Protein AF-A0A0F2NSS7-F1 (afdb_monomer_lite)

Structure (mmCIF, N/CA/C/O backbone):
data_AF-A0A0F2NSS7-F1
#
_entry.id   AF-A0A0F2NSS7-F1
#
loop_
_atom_site.group_PDB
_atom_site.id
_atom_site.type_symbol
_atom_site.label_atom_id
_atom_site.label_alt_id
_atom_site.label_comp_id
_atom_site.label_asym_id
_atom_site.label_entity_id
_atom_site.label_seq_id
_atom_site.pdbx_PDB_ins_code
_atom_site.Cartn_x
_atom_site.Cartn_y
_atom_site.Cartn_z
_atom_site.occupancy
_atom_site.B_iso_or_equiv
_atom_site.auth_seq_id
_atom_site.auth_comp_id
_atom_site.auth_asym_id
_atom_site.auth_atom_id
_atom_site.pdbx_PDB_model_num
ATOM 1 N N . MET A 1 1 ? 23.034 -16.574 21.325 1.00 40.66 1 MET A N 1
ATOM 2 C CA . MET A 1 1 ? 22.296 -17.299 20.266 1.00 40.66 1 MET A CA 1
ATOM 3 C C . MET A 1 1 ? 20.814 -17.029 20.493 1.00 40.66 1 MET A C 1
ATOM 5 O O . MET A 1 1 ? 20.321 -17.347 21.567 1.00 40.66 1 MET A O 1
ATOM 9 N N . LYS A 1 2 ? 20.173 -16.251 19.610 1.00 37.66 2 LYS A N 1
ATOM 10 C CA . LYS A 1 2 ? 18.874 -15.604 19.878 1.00 37.66 2 LYS A CA 1
ATOM 11 C C . LYS A 1 2 ? 17.708 -16.502 19.448 1.00 37.66 2 LYS A C 1
ATOM 13 O O . LYS A 1 2 ? 17.836 -17.303 18.533 1.00 37.66 2 LYS A O 1
ATOM 18 N N . ALA A 1 3 ? 16.635 -16.386 20.216 1.00 41.34 3 ALA A N 1
ATOM 19 C CA . ALA A 1 3 ? 15.542 -17.322 20.401 1.00 41.34 3 ALA A CA 1
ATOM 20 C C . ALA A 1 3 ? 14.640 -17.567 19.176 1.00 41.34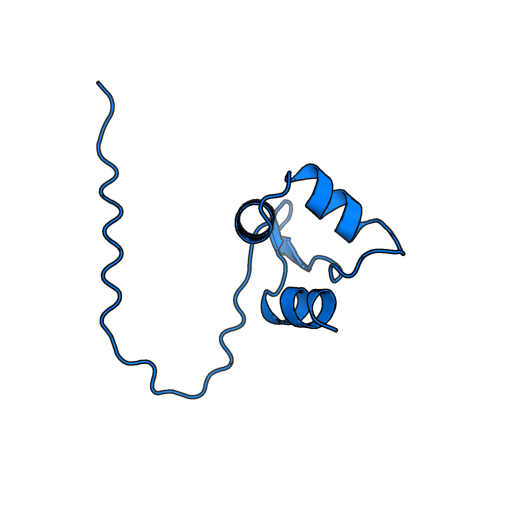 3 ALA A C 1
ATOM 22 O O . ALA A 1 3 ? 14.322 -16.644 18.437 1.00 41.34 3 ALA A O 1
ATOM 23 N N . LYS A 1 4 ? 14.192 -18.826 19.074 1.00 47.72 4 LYS A N 1
ATOM 24 C CA . LYS A 1 4 ? 12.802 -19.289 18.901 1.00 47.72 4 LYS A CA 1
ATOM 25 C C . LYS A 1 4 ? 11.915 -18.435 17.987 1.00 47.72 4 LYS A C 1
ATOM 27 O O . LYS A 1 4 ? 11.377 -17.424 18.425 1.00 47.72 4 LYS A O 1
ATOM 32 N N . ASN A 1 5 ? 11.640 -18.936 16.787 1.00 38.38 5 ASN A N 1
ATOM 33 C CA . ASN A 1 5 ? 10.375 -18.643 16.122 1.00 38.38 5 ASN A CA 1
ATOM 34 C C . ASN A 1 5 ? 9.931 -19.862 15.306 1.00 38.38 5 ASN A C 1
ATOM 36 O O . ASN A 1 5 ? 10.080 -19.913 14.088 1.00 38.38 5 ASN A O 1
ATOM 40 N N . ASP A 1 6 ? 9.435 -20.862 16.033 1.00 41.75 6 ASP A N 1
ATOM 41 C CA . ASP A 1 6 ? 8.639 -21.961 15.495 1.00 41.75 6 ASP A CA 1
ATOM 42 C C . ASP A 1 6 ? 7.335 -21.358 14.953 1.00 41.75 6 ASP A C 1
ATOM 44 O O . ASP A 1 6 ? 6.458 -20.962 15.717 1.00 41.75 6 ASP A O 1
ATOM 48 N N . PHE A 1 7 ? 7.259 -21.155 13.636 1.00 42.19 7 PHE A N 1
ATOM 49 C CA . PHE A 1 7 ? 6.051 -20.672 12.966 1.00 42.19 7 PHE A CA 1
ATOM 50 C C . PHE A 1 7 ? 5.355 -21.853 12.291 1.00 42.19 7 PHE A C 1
ATOM 52 O O . PHE A 1 7 ? 5.160 -21.890 11.077 1.00 42.19 7 PHE A O 1
ATOM 59 N N . SER A 1 8 ? 5.017 -22.851 13.103 1.00 38.12 8 SER A N 1
ATOM 60 C CA . SER A 1 8 ? 4.133 -23.940 12.708 1.00 38.12 8 SER A CA 1
ATOM 61 C C . SER A 1 8 ? 2.706 -23.393 12.613 1.00 38.12 8 SER A C 1
ATOM 63 O O . SER A 1 8 ? 1.960 -23.387 13.588 1.00 38.12 8 SER A O 1
ATOM 65 N N . GLN A 1 9 ? 2.319 -22.880 11.442 1.00 48.59 9 GLN A N 1
ATOM 66 C CA . GLN A 1 9 ? 0.908 -22.628 11.142 1.00 48.59 9 GLN A CA 1
ATOM 67 C C . GLN A 1 9 ? 0.240 -23.936 10.712 1.00 48.59 9 GLN A C 1
ATOM 69 O O . GLN A 1 9 ? 0.249 -24.316 9.540 1.00 48.59 9 GLN A O 1
ATOM 74 N N . THR A 1 10 ? -0.348 -24.618 11.690 1.00 40.94 10 THR A N 1
ATOM 75 C CA . THR A 1 10 ? -1.282 -25.732 11.519 1.00 40.94 10 THR A CA 1
ATOM 76 C C . THR A 1 10 ? -2.544 -25.222 10.810 1.00 40.94 10 THR A C 1
ATOM 78 O O . THR A 1 10 ? -3.403 -24.605 11.434 1.00 40.94 10 THR A O 1
ATOM 81 N N .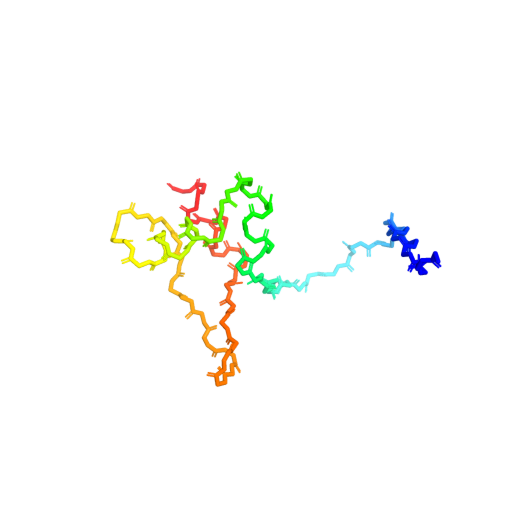 HIS A 1 11 ? -2.679 -25.453 9.501 1.00 42.09 11 HIS A N 1
ATOM 82 C CA . HIS A 1 11 ? -3.936 -25.203 8.786 1.00 42.09 11 HIS A CA 1
ATOM 83 C C . HIS A 1 11 ? -4.857 -26.411 8.961 1.00 42.09 11 HIS A C 1
ATOM 85 O O . HIS A 1 11 ? -4.882 -27.325 8.142 1.00 42.09 11 HIS A O 1
ATOM 91 N N . GLY A 1 12 ? -5.590 -26.423 10.069 1.00 51.72 12 GLY A N 1
ATOM 92 C CA . GLY A 1 12 ? -6.621 -27.412 10.342 1.00 51.72 12 GLY A CA 1
ATOM 93 C C . GLY A 1 12 ? -7.756 -26.793 11.139 1.00 51.72 12 GLY A C 1
ATOM 94 O O . GLY A 1 12 ? -7.752 -26.887 12.358 1.00 51.72 12 GLY A O 1
ATOM 95 N N . ALA A 1 13 ? -8.710 -26.162 10.455 1.00 44.66 13 ALA A N 1
ATOM 96 C CA . ALA A 1 13 ? -10.085 -26.003 10.927 1.00 44.66 13 ALA A CA 1
ATOM 97 C C . ALA A 1 13 ? -10.974 -25.482 9.788 1.00 44.66 13 ALA A C 1
ATOM 99 O O . ALA A 1 13 ? -10.611 -24.552 9.074 1.00 44.66 13 ALA A O 1
ATOM 100 N N . ALA A 1 14 ? -12.125 -26.129 9.637 1.00 47.72 14 ALA A N 1
ATOM 101 C CA . ALA A 1 14 ? -13.189 -25.877 8.677 1.00 47.72 14 ALA A CA 1
ATOM 102 C C . ALA A 1 14 ? -13.514 -24.387 8.452 1.00 47.72 14 ALA A C 1
ATOM 104 O O . ALA A 1 14 ? -13.801 -23.661 9.400 1.00 47.72 14 ALA A O 1
ATOM 105 N N . ILE A 1 15 ? -13.556 -23.963 7.185 1.00 58.19 15 ILE A N 1
ATOM 106 C CA . ILE A 1 15 ? -14.154 -22.686 6.777 1.00 58.19 15 ILE A CA 1
ATOM 107 C C . ILE A 1 15 ? -15.554 -22.927 6.206 1.00 58.19 15 ILE A C 1
ATOM 109 O O . ILE A 1 15 ? -15.794 -22.789 5.013 1.00 58.19 15 ILE A O 1
ATOM 113 N N . ASP A 1 16 ? -16.490 -23.299 7.075 1.00 59.19 16 ASP A N 1
ATOM 114 C CA . ASP A 1 16 ? -17.900 -23.004 6.832 1.00 59.19 16 ASP A CA 1
ATOM 115 C C . ASP A 1 16 ? -18.241 -21.758 7.647 1.00 59.19 16 ASP A C 1
ATOM 117 O O . ASP A 1 16 ? -18.163 -21.785 8.873 1.00 59.19 16 ASP A O 1
ATOM 121 N N . THR A 1 17 ? -18.507 -20.642 6.966 1.00 52.72 17 THR A N 1
ATOM 122 C CA . THR A 1 17 ? -19.476 -19.602 7.355 1.00 52.72 17 THR A CA 1
ATOM 123 C C . THR A 1 17 ? -19.229 -18.354 6.514 1.00 52.72 17 THR A C 1
ATOM 125 O O . THR A 1 17 ? -18.214 -17.666 6.627 1.00 52.72 17 THR A O 1
ATOM 128 N N . THR A 1 18 ? -20.228 -18.040 5.697 1.00 58.56 18 THR A N 1
ATOM 129 C CA . THR A 1 18 ? -20.471 -16.785 4.989 1.00 58.56 18 THR A CA 1
ATOM 130 C C . THR A 1 18 ? -20.199 -15.550 5.856 1.00 58.56 18 THR A C 1
ATOM 132 O O . THR A 1 18 ? -21.078 -15.017 6.529 1.00 58.56 18 THR A O 1
ATOM 135 N N . ARG A 1 19 ? -18.974 -15.035 5.807 1.00 49.66 19 ARG A N 1
ATOM 136 C CA . ARG A 1 19 ? -18.659 -13.649 6.15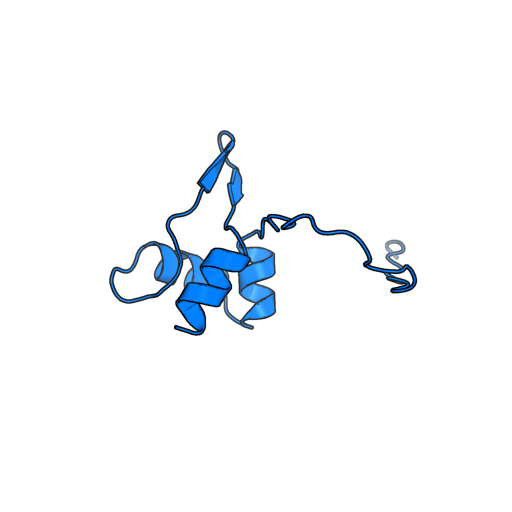0 1.00 49.66 19 ARG A CA 1
ATOM 137 C C . ARG A 1 19 ? -17.531 -13.237 5.231 1.00 49.66 19 ARG A C 1
ATOM 139 O O . ARG A 1 19 ? -16.466 -13.838 5.273 1.00 49.66 19 ARG A O 1
ATOM 146 N N . ALA A 1 20 ? -17.769 -12.241 4.384 1.00 59.34 20 ALA A N 1
ATOM 147 C CA . ALA A 1 20 ? -16.710 -11.635 3.592 1.00 59.34 20 ALA A CA 1
ATOM 148 C C . ALA A 1 20 ? -15.667 -11.067 4.567 1.00 59.34 20 ALA A C 1
ATOM 150 O O . ALA A 1 20 ? -15.848 -9.987 5.135 1.00 59.34 20 ALA A O 1
ATOM 151 N N . VAL A 1 21 ? -14.627 -11.852 4.854 1.00 63.03 21 VAL A N 1
ATOM 152 C CA . VAL A 1 21 ? -13.529 -11.444 5.720 1.00 63.03 21 VAL A CA 1
ATOM 153 C C . VAL A 1 21 ? -12.794 -10.363 4.949 1.00 63.03 21 VAL A C 1
ATOM 155 O O . VAL A 1 21 ? -12.126 -10.632 3.954 1.00 63.03 21 VAL A O 1
ATOM 158 N N . VAL A 1 22 ? -12.978 -9.111 5.362 1.00 69.38 22 VAL A N 1
ATOM 159 C CA . VAL A 1 22 ? -12.224 -7.995 4.796 1.00 69.38 22 VAL A CA 1
ATOM 160 C C . VAL A 1 22 ? -10.801 -8.120 5.324 1.00 69.38 22 VAL A C 1
ATOM 162 O O . VAL A 1 22 ? -10.475 -7.630 6.405 1.00 69.38 22 VAL A O 1
ATOM 165 N N . GLU A 1 23 ? -9.972 -8.848 4.582 1.00 81.75 23 GLU A N 1
ATOM 166 C CA . GLU A 1 23 ? -8.562 -9.009 4.898 1.00 81.75 23 GLU A CA 1
ATOM 167 C C . GLU A 1 23 ? -7.818 -7.706 4.613 1.00 81.75 23 GLU A C 1
ATOM 169 O O . GLU A 1 23 ? -7.775 -7.204 3.485 1.00 81.75 23 GLU A O 1
ATOM 174 N N . TRP A 1 24 ? -7.227 -7.149 5.667 1.00 83.06 24 TRP A N 1
ATOM 175 C CA . TRP A 1 24 ? -6.394 -5.960 5.584 1.00 83.06 24 TRP A CA 1
ATOM 176 C C . TRP A 1 24 ? -4.939 -6.369 5.497 1.00 83.06 24 TRP A C 1
ATOM 178 O O . TRP A 1 24 ? -4.404 -6.995 6.411 1.00 83.06 24 TRP A O 1
ATOM 188 N N . VAL A 1 25 ? -4.284 -5.949 4.423 1.00 84.31 25 VAL A N 1
ATOM 189 C CA . VAL A 1 25 ? -2.869 -6.214 4.196 1.00 84.31 25 VAL A CA 1
ATOM 190 C C . VAL A 1 25 ? -2.044 -4.942 4.344 1.00 84.31 25 VAL A C 1
ATOM 192 O O . VAL A 1 25 ? -2.480 -3.823 4.051 1.00 84.31 25 VAL A O 1
ATOM 195 N N . SER A 1 26 ? -0.841 -5.128 4.873 1.00 85.31 26 SER A N 1
ATOM 196 C CA . SER A 1 26 ? 0.209 -4.112 4.942 1.00 85.31 26 SER A CA 1
ATOM 197 C C . SER A 1 26 ? 1.043 -4.094 3.659 1.00 85.31 26 SER A C 1
ATOM 199 O O . SER A 1 26 ? 1.041 -5.058 2.892 1.00 85.31 26 SER A O 1
ATOM 201 N N . ASP A 1 27 ? 1.804 -3.018 3.450 1.00 84.94 27 ASP A N 1
ATOM 202 C CA . ASP A 1 27 ? 2.746 -2.888 2.331 1.00 84.94 27 ASP A CA 1
ATOM 203 C C . ASP A 1 27 ? 3.782 -4.023 2.308 1.00 84.94 27 ASP A C 1
ATOM 205 O O . ASP A 1 27 ? 4.194 -4.460 1.238 1.00 84.94 27 ASP A O 1
ATOM 209 N N . ILE A 1 28 ? 4.157 -4.544 3.482 1.00 85.44 28 ILE A N 1
ATOM 210 C CA .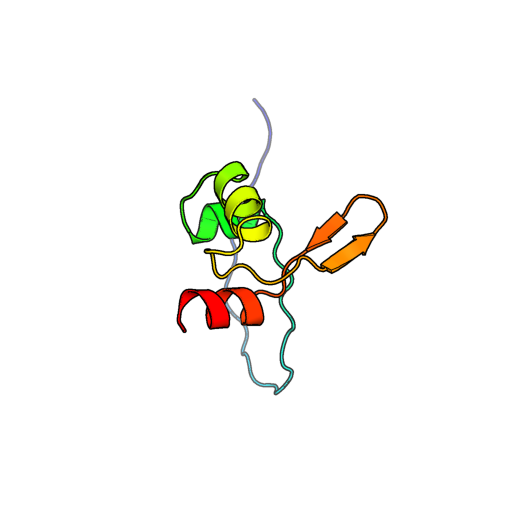 ILE A 1 28 ? 5.097 -5.661 3.630 1.00 85.44 28 ILE A CA 1
ATOM 211 C C . ILE A 1 28 ? 4.487 -6.962 3.096 1.00 85.44 28 ILE A C 1
ATOM 213 O O . ILE A 1 28 ? 5.139 -7.685 2.349 1.00 85.44 28 ILE A O 1
ATOM 217 N N . GLN A 1 29 ? 3.232 -7.251 3.448 1.00 86.69 29 GLN A N 1
ATOM 218 C CA . GLN A 1 29 ? 2.534 -8.451 2.972 1.00 86.69 29 GLN A CA 1
ATOM 219 C C . GLN A 1 29 ? 2.273 -8.386 1.465 1.00 86.69 29 GLN A C 1
ATOM 221 O O . GLN A 1 29 ? 2.434 -9.380 0.766 1.00 86.69 29 GLN A O 1
ATOM 226 N N . LEU A 1 30 ? 1.922 -7.202 0.960 1.00 85.94 30 LEU A N 1
ATOM 227 C CA . LEU A 1 30 ? 1.813 -6.914 -0.470 1.00 85.94 30 LEU A CA 1
ATOM 228 C C . LEU A 1 30 ? 3.139 -7.163 -1.198 1.00 85.94 30 LEU A C 1
ATOM 230 O O . LEU A 1 30 ? 3.183 -7.913 -2.168 1.00 85.94 30 LEU A O 1
ATOM 234 N N . ALA A 1 31 ? 4.228 -6.586 -0.691 1.00 87.44 31 ALA A N 1
ATOM 235 C CA . ALA A 1 31 ? 5.567 -6.753 -1.241 1.00 87.44 31 ALA A CA 1
ATOM 236 C C . ALA A 1 31 ? 5.983 -8.232 -1.308 1.00 87.44 31 ALA A C 1
ATOM 238 O O . ALA A 1 31 ? 6.460 -8.688 -2.343 1.00 87.44 31 ALA A O 1
ATOM 239 N N . GLN A 1 32 ? 5.734 -9.000 -0.242 1.00 88.38 32 GLN A N 1
ATOM 240 C CA . GLN A 1 32 ? 6.003 -10.441 -0.218 1.00 88.38 32 GLN A CA 1
ATOM 241 C C . GLN A 1 32 ? 5.140 -11.216 -1.220 1.00 88.38 32 GLN A C 1
ATOM 243 O O . GLN A 1 32 ? 5.664 -12.058 -1.943 1.00 88.38 32 GLN A O 1
ATOM 248 N N . ARG A 1 33 ? 3.837 -10.914 -1.302 1.00 85.50 33 ARG A N 1
ATOM 249 C CA . ARG A 1 33 ? 2.897 -11.615 -2.192 1.00 85.50 33 ARG A CA 1
ATOM 250 C C . ARG A 1 33 ? 3.266 -11.470 -3.665 1.00 85.50 33 ARG A C 1
ATOM 252 O O . ARG A 1 33 ? 3.215 -12.447 -4.399 1.00 85.50 33 ARG A O 1
ATOM 259 N N . TYR A 1 34 ? 3.653 -10.265 -4.072 1.00 85.06 34 TYR A N 1
ATOM 260 C CA . TYR A 1 34 ? 4.030 -9.968 -5.455 1.00 85.06 34 TYR A CA 1
ATOM 261 C C . TYR A 1 34 ? 5.540 -10.102 -5.709 1.00 85.06 34 TYR A C 1
ATOM 263 O O . TYR A 1 34 ? 5.992 -9.838 -6.817 1.00 85.06 34 TYR A O 1
ATOM 271 N N . SER A 1 35 ? 6.329 -10.506 -4.704 1.00 88.19 35 SER A N 1
ATOM 272 C CA . SER A 1 35 ? 7.799 -10.558 -4.772 1.00 88.19 35 SER A CA 1
ATOM 273 C C . SER A 1 35 ? 8.433 -9.253 -5.280 1.00 88.19 35 SER A C 1
ATOM 275 O O . SER A 1 35 ? 9.398 -9.256 -6.041 1.00 88.19 35 SER A O 1
ATOM 277 N N . VAL A 1 36 ? 7.893 -8.112 -4.842 1.00 88.25 36 VAL A N 1
ATOM 278 C CA . VAL A 1 36 ? 8.386 -6.773 -5.193 1.00 88.25 36 VAL A CA 1
ATOM 279 C C . VAL A 1 36 ? 8.896 -6.028 -3.967 1.00 88.25 36 VAL A C 1
ATOM 281 O O . VAL A 1 36 ? 8.618 -6.379 -2.823 1.00 88.25 36 VAL A O 1
ATOM 284 N N . SER A 1 37 ? 9.638 -4.944 -4.191 1.00 88.06 37 SER A N 1
ATOM 285 C CA . SER A 1 37 ? 10.056 -4.064 -3.102 1.00 88.06 37 SER A CA 1
ATOM 286 C C . SER A 1 37 ? 8.873 -3.257 -2.544 1.00 88.06 37 SER A C 1
ATOM 288 O O . SER A 1 37 ? 7.953 -2.884 -3.275 1.00 88.06 37 SER A O 1
ATOM 290 N N . ARG A 1 38 ? 8.927 -2.886 -1.257 1.00 87.06 38 ARG A N 1
ATOM 291 C CA . ARG A 1 38 ? 7.931 -1.983 -0.641 1.00 87.06 38 ARG A CA 1
ATOM 292 C C . ARG A 1 38 ? 7.817 -0.651 -1.388 1.00 87.06 38 ARG A C 1
ATOM 294 O O . ARG A 1 38 ? 6.728 -0.102 -1.505 1.00 87.06 38 ARG A O 1
ATOM 301 N N . ALA A 1 39 ? 8.931 -0.148 -1.924 1.00 85.62 39 ALA A N 1
ATOM 302 C CA . ALA A 1 39 ? 8.952 1.073 -2.725 1.00 85.62 39 ALA A CA 1
ATOM 303 C C . ALA A 1 39 ? 8.107 0.931 -4.000 1.00 85.62 39 ALA A C 1
ATOM 305 O O . ALA A 1 39 ? 7.403 1.867 -4.370 1.00 85.62 39 ALA A O 1
ATOM 306 N N . THR A 1 40 ? 8.111 -0.248 -4.628 1.00 87.25 40 THR A N 1
ATOM 307 C CA . THR A 1 40 ? 7.261 -0.558 -5.784 1.00 87.25 40 THR A CA 1
ATOM 308 C C . THR A 1 40 ? 5.778 -0.466 -5.425 1.00 87.25 40 THR A C 1
ATOM 310 O O . THR A 1 40 ? 5.032 0.184 -6.146 1.00 87.25 40 THR A O 1
ATOM 313 N N . ILE A 1 41 ? 5.363 -1.005 -4.272 1.00 86.50 41 ILE A N 1
ATOM 314 C CA . ILE A 1 41 ? 3.969 -0.913 -3.793 1.00 86.50 41 ILE A CA 1
ATOM 315 C C . ILE A 1 41 ? 3.534 0.549 -3.610 1.00 86.50 41 ILE A C 1
ATOM 317 O O . ILE A 1 41 ? 2.448 0.940 -4.041 1.00 86.50 41 ILE A O 1
ATOM 321 N N . TRP A 1 42 ? 4.392 1.388 -3.022 1.00 85.38 42 TRP A N 1
ATOM 322 C CA . TRP A 1 42 ? 4.109 2.820 -2.877 1.00 85.38 42 TRP A CA 1
ATOM 323 C C . TRP A 1 42 ? 4.074 3.556 -4.219 1.00 85.38 42 TRP A C 1
ATOM 325 O O . TRP A 1 42 ? 3.227 4.430 -4.398 1.00 85.38 42 TRP A O 1
ATOM 335 N N . ARG A 1 43 ? 4.940 3.198 -5.175 1.00 84.31 43 ARG A N 1
ATOM 336 C CA . ARG A 1 43 ? 4.886 3.744 -6.542 1.00 84.31 43 ARG A CA 1
ATOM 337 C 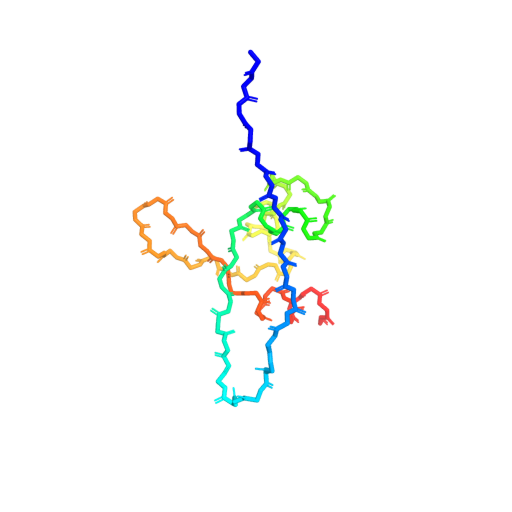C . ARG A 1 43 ? 3.583 3.369 -7.235 1.00 84.31 43 ARG A C 1
ATOM 339 O O . ARG A 1 43 ? 2.954 4.240 -7.814 1.00 84.31 43 ARG A O 1
ATOM 346 N N . TRP A 1 44 ? 3.143 2.121 -7.109 1.00 86.44 44 TRP A N 1
ATOM 347 C CA . TRP A 1 44 ? 1.870 1.657 -7.659 1.00 86.44 44 TRP A CA 1
ATOM 348 C C . TRP A 1 44 ? 0.653 2.316 -7.013 1.00 86.44 44 TRP A C 1
ATOM 350 O O . TRP A 1 44 ? -0.369 2.471 -7.658 1.00 86.44 44 TRP A O 1
ATOM 360 N N . THR A 1 45 ? 0.768 2.726 -5.750 1.00 83.12 45 THR A N 1
ATOM 361 C CA . THR A 1 45 ? -0.305 3.433 -5.039 1.00 83.12 45 THR A CA 1
ATOM 362 C C . THR A 1 45 ? -0.410 4.913 -5.437 1.00 83.12 45 THR A C 1
ATOM 364 O O . THR A 1 45 ? -1.483 5.499 -5.325 1.00 83.12 45 THR A O 1
ATOM 367 N N . ASN A 1 46 ? 0.704 5.539 -5.836 1.00 76.88 46 ASN A N 1
ATOM 368 C CA . ASN A 1 46 ? 0.754 6.958 -6.211 1.00 76.88 46 ASN A CA 1
ATOM 369 C C . ASN A 1 46 ? 0.705 7.195 -7.725 1.00 76.88 46 ASN A C 1
ATOM 371 O O . ASN A 1 46 ? 0.419 8.311 -8.138 1.00 76.88 46 ASN A O 1
ATOM 375 N N . GLY A 1 47 ? 1.051 6.197 -8.538 1.00 71.19 47 GLY A N 1
ATOM 376 C CA . GLY A 1 47 ? 1.026 6.311 -9.990 1.00 71.19 47 GLY A CA 1
ATOM 377 C C . GLY A 1 47 ? -0.382 6.107 -10.535 1.00 71.19 47 GLY A C 1
ATOM 378 O O . GLY A 1 47 ? -1.044 5.143 -10.167 1.00 71.19 47 GLY A O 1
ATOM 379 N N . ASP A 1 48 ? -0.802 6.976 -11.451 1.00 59.28 48 ASP A N 1
ATOM 380 C CA . ASP A 1 48 ? -2.090 6.882 -12.152 1.00 59.28 48 ASP A CA 1
ATOM 381 C C . ASP A 1 48 ? -2.206 5.638 -13.055 1.00 59.28 48 ASP A C 1
ATOM 383 O O . ASP A 1 48 ? -3.305 5.239 -13.426 1.00 59.28 48 ASP A O 1
ATOM 387 N N . GLU A 1 49 ? -1.076 5.012 -13.394 1.00 59.03 49 GLU A N 1
ATOM 388 C CA . GLU A 1 49 ? -0.993 3.899 -14.350 1.00 59.03 49 GLU A CA 1
ATOM 389 C C . GLU A 1 49 ? -1.119 2.508 -13.700 1.00 59.03 49 GLU A C 1
ATOM 391 O O . GLU A 1 49 ? -1.289 1.515 -14.404 1.00 59.03 49 GLU A O 1
ATOM 396 N N . HIS A 1 50 ? -1.044 2.398 -12.365 1.00 62.31 50 HIS A N 1
ATOM 397 C CA . HIS A 1 50 ? -0.996 1.099 -11.687 1.00 62.31 50 HIS A CA 1
ATOM 398 C C . HIS A 1 50 ? -2.197 0.818 -10.768 1.00 62.31 50 HIS A C 1
ATOM 400 O O . HIS A 1 50 ? -2.710 1.712 -10.099 1.00 62.31 50 HIS A O 1
ATOM 406 N N . PRO A 1 51 ? -2.619 -0.456 -10.669 1.00 70.25 51 PRO A N 1
ATOM 407 C CA . PRO A 1 51 ? -3.946 -0.828 -10.181 1.00 70.25 51 PRO A CA 1
ATOM 408 C C . PRO A 1 51 ? -4.115 -0.831 -8.654 1.00 70.25 51 PRO A C 1
ATOM 410 O O . PRO A 1 51 ? -5.122 -1.318 -8.144 1.00 70.25 51 PRO A O 1
ATOM 413 N N . LEU A 1 52 ? -3.161 -0.340 -7.859 1.00 76.88 52 LEU A N 1
ATOM 414 C CA . LEU A 1 52 ? -3.319 -0.432 -6.406 1.00 76.88 52 LEU A CA 1
ATOM 415 C C . LEU A 1 52 ? -4.384 0.558 -5.907 1.00 76.88 52 LEU A C 1
ATOM 417 O O . LEU A 1 52 ? -4.254 1.765 -6.111 1.00 76.88 52 LEU A O 1
ATOM 421 N N . PRO A 1 53 ? -5.439 0.083 -5.215 1.00 76.69 53 PRO A N 1
ATOM 422 C CA . PRO A 1 53 ? -6.503 0.952 -4.739 1.00 76.69 53 PRO A CA 1
ATOM 423 C C . PRO A 1 53 ? -5.973 1.956 -3.716 1.00 76.69 53 PRO A C 1
ATOM 425 O O . PRO A 1 53 ? -5.029 1.677 -2.968 1.00 76.69 53 PRO A O 1
ATOM 428 N N . LYS A 1 54 ? -6.642 3.115 -3.640 1.00 76.31 54 LYS A N 1
ATOM 429 C CA . LYS A 1 54 ? -6.295 4.168 -2.682 1.00 76.31 54 LYS A CA 1
ATOM 430 C C . LYS A 1 54 ? -6.200 3.589 -1.265 1.00 76.31 54 LYS A C 1
ATOM 432 O O . LYS A 1 54 ? -7.115 2.889 -0.819 1.00 76.31 54 LYS A O 1
ATOM 437 N N . PRO A 1 55 ? -5.111 3.887 -0.549 1.00 77.12 55 PRO A N 1
ATOM 438 C CA . PRO A 1 55 ? -4.847 3.276 0.732 1.00 77.12 55 PRO A CA 1
ATOM 439 C C . PRO A 1 55 ? -5.817 3.793 1.797 1.00 77.12 55 PRO A C 1
ATOM 441 O O . PRO A 1 55 ? -6.073 4.998 1.880 1.00 77.12 55 PRO A O 1
ATOM 444 N N . GLN A 1 56 ? -6.305 2.911 2.669 1.00 80.00 56 GLN A N 1
ATOM 445 C CA . GLN A 1 56 ? -7.179 3.314 3.765 1.00 80.00 56 GLN A CA 1
ATOM 446 C C . GLN A 1 56 ? -6.351 3.599 5.020 1.00 80.00 56 GLN A C 1
ATOM 448 O O . GLN A 1 56 ? -5.619 2.744 5.527 1.00 80.00 56 GLN A O 1
ATOM 453 N N . LYS A 1 57 ? -6.452 4.832 5.525 1.00 76.31 57 LYS A N 1
ATOM 454 C CA . LYS A 1 57 ? -5.825 5.227 6.790 1.00 76.31 57 LYS A CA 1
ATOM 455 C C . LYS A 1 57 ? -6.668 4.701 7.950 1.00 76.31 57 LYS A C 1
ATOM 457 O O . LYS A 1 57 ? -7.783 5.167 8.155 1.00 76.31 57 LYS A O 1
ATOM 462 N N . ILE A 1 58 ? -6.125 3.741 8.698 1.00 74.38 58 ILE A N 1
ATOM 463 C CA . ILE A 1 58 ? -6.763 3.174 9.901 1.00 74.38 58 ILE A CA 1
ATOM 464 C C . ILE A 1 58 ? -6.286 3.908 11.171 1.00 74.38 58 ILE A C 1
ATOM 466 O O . ILE A 1 58 ? -6.973 3.909 12.186 1.00 74.38 58 ILE A O 1
ATOM 470 N N . GLY A 1 59 ? -5.144 4.604 11.121 1.00 71.12 59 GLY A N 1
ATOM 471 C CA . GLY A 1 59 ? -4.655 5.430 12.230 1.00 71.12 59 GLY A CA 1
ATOM 472 C C . GLY A 1 59 ? -3.654 6.499 11.790 1.00 71.12 59 GLY A C 1
ATOM 473 O O . GLY A 1 59 ? -3.336 6.603 10.606 1.00 71.12 59 GLY A O 1
ATOM 474 N N . LYS A 1 60 ? -3.119 7.274 12.751 1.00 66.31 60 LYS A N 1
ATOM 475 C CA . LYS A 1 60 ? -2.207 8.410 12.481 1.00 66.31 60 LYS A CA 1
ATOM 476 C C . LYS A 1 60 ? -0.980 8.043 11.634 1.00 66.31 60 LYS A C 1
ATOM 478 O O . LYS A 1 60 ? -0.529 8.880 10.865 1.00 66.31 60 LYS A O 1
ATOM 483 N N . ASN A 1 61 ? -0.481 6.809 11.738 1.00 63.31 61 ASN A N 1
ATOM 484 C CA . ASN A 1 61 ? 0.679 6.331 10.975 1.00 63.31 61 ASN A CA 1
ATOM 485 C C . ASN A 1 61 ? 0.480 4.923 10.381 1.00 63.31 61 ASN A C 1
ATOM 487 O O . ASN A 1 61 ? 1.451 4.246 10.049 1.00 63.31 61 ASN A O 1
ATOM 491 N N . CYS A 1 62 ? -0.775 4.465 10.287 1.00 72.62 62 CYS A N 1
ATOM 492 C CA . CYS A 1 62 ? -1.113 3.117 9.835 1.00 72.62 62 CYS A CA 1
ATOM 493 C C . CYS A 1 62 ? -2.007 3.173 8.605 1.00 72.62 62 CYS A C 1
ATOM 495 O O . CYS A 1 62 ? -3.180 3.554 8.670 1.00 72.62 62 CYS A O 1
ATOM 497 N N . THR A 1 63 ? -1.427 2.724 7.504 1.00 76.44 63 THR A N 1
ATOM 498 C CA . THR A 1 63 ? -2.060 2.638 6.201 1.00 76.44 63 THR A CA 1
ATOM 499 C C . THR A 1 63 ? -2.230 1.165 5.841 1.00 76.44 63 THR A C 1
ATOM 501 O O . THR A 1 63 ? -1.308 0.364 6.032 1.00 76.44 63 THR A O 1
ATOM 504 N N . ARG A 1 64 ? -3.427 0.783 5.399 1.00 82.31 64 ARG A N 1
ATOM 505 C CA . ARG A 1 64 ? -3.770 -0.601 5.054 1.00 82.31 64 ARG A CA 1
ATOM 506 C C . ARG A 1 64 ? -4.520 -0.643 3.730 1.00 82.31 64 ARG A C 1
ATOM 508 O O . ARG A 1 64 ? -5.257 0.284 3.392 1.00 82.31 64 ARG A O 1
ATOM 515 N N . TRP A 1 65 ? -4.354 -1.750 3.019 1.00 85.94 65 TRP A N 1
ATOM 516 C CA . TRP A 1 65 ? -5.070 -2.043 1.784 1.00 85.94 65 TRP A CA 1
ATOM 517 C C . TRP A 1 65 ? -6.034 -3.199 2.016 1.00 85.94 65 TRP A C 1
ATOM 519 O O . TRP A 1 65 ? -5.730 -4.127 2.765 1.00 85.94 65 TRP A O 1
ATOM 529 N N . GLN A 1 66 ? -7.198 -3.140 1.374 1.00 85.88 66 GLN A N 1
ATOM 530 C CA . GLN A 1 66 ? -8.124 -4.268 1.344 1.00 85.88 66 GLN A CA 1
ATOM 531 C C . GLN A 1 66 ? -7.634 -5.270 0.309 1.00 85.88 66 GLN A C 1
ATOM 533 O O . GLN A 1 66 ? -7.559 -4.938 -0.876 1.00 85.88 66 GLN A O 1
ATOM 538 N N . LEU A 1 67 ? -7.336 -6.491 0.745 1.00 82.81 67 LEU A N 1
ATOM 539 C CA . LEU A 1 67 ? -6.780 -7.520 -0.123 1.00 82.81 67 LEU A CA 1
ATOM 540 C C . LEU A 1 67 ? -7.700 -7.824 -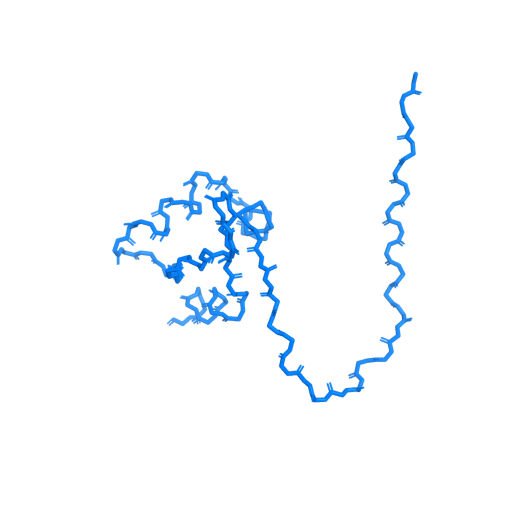1.311 1.00 82.81 67 LEU A C 1
ATOM 542 O O . LEU A 1 67 ? -7.224 -7.875 -2.438 1.00 82.81 67 LEU A O 1
ATOM 546 N N . SER A 1 68 ? -9.015 -7.922 -1.093 1.00 82.69 68 SER A N 1
ATOM 547 C CA . SER A 1 68 ? -9.970 -8.150 -2.185 1.00 82.69 68 SER A CA 1
ATOM 548 C C . SER A 1 68 ? -9.912 -7.066 -3.260 1.00 82.69 68 SER A C 1
ATOM 550 O O . SER A 1 68 ? -9.978 -7.387 -4.439 1.00 82.69 68 SER A O 1
ATOM 552 N N . LYS A 1 69 ? -9.745 -5.790 -2.880 1.00 83.12 69 LYS A N 1
ATOM 553 C CA . LYS A 1 69 ? -9.631 -4.696 -3.858 1.00 83.12 69 LYS A CA 1
ATOM 554 C C . LYS A 1 69 ? -8.303 -4.723 -4.602 1.00 83.12 69 LYS A C 1
ATOM 556 O O . LYS A 1 69 ? -8.276 -4.407 -5.780 1.00 83.12 69 LYS A O 1
ATOM 561 N N . VAL A 1 70 ? -7.219 -5.085 -3.915 1.00 83.50 70 VAL A N 1
ATOM 562 C CA . VAL A 1 70 ? -5.900 -5.247 -4.541 1.00 83.50 70 VAL A CA 1
ATOM 563 C C . VAL A 1 70 ? -5.947 -6.358 -5.584 1.00 83.50 70 VAL A C 1
ATOM 565 O O . VAL A 1 70 ? -5.514 -6.140 -6.707 1.00 83.50 70 VAL A O 1
ATOM 568 N N . ILE A 1 71 ? -6.478 -7.529 -5.221 1.00 82.12 71 ILE A N 1
ATOM 569 C CA . ILE A 1 71 ? -6.576 -8.679 -6.128 1.00 82.12 71 ILE A CA 1
ATOM 570 C C . ILE A 1 71 ? -7.464 -8.321 -7.320 1.00 82.12 71 ILE A C 1
ATOM 572 O O . ILE A 1 71 ? -7.035 -8.485 -8.452 1.00 82.12 71 ILE A O 1
ATOM 576 N N . ALA A 1 72 ? -8.651 -7.758 -7.072 1.00 82.75 72 ALA A N 1
ATOM 577 C CA . ALA A 1 72 ? -9.577 -7.375 -8.137 1.00 82.75 72 ALA A CA 1
ATOM 578 C C . ALA A 1 72 ? -8.991 -6.352 -9.119 1.00 82.75 72 ALA A C 1
ATOM 580 O O . ALA A 1 72 ? -9.374 -6.348 -10.278 1.00 82.75 72 ALA A O 1
ATOM 581 N N . ALA A 1 73 ? -8.091 -5.482 -8.660 1.00 81.12 73 ALA A N 1
ATOM 582 C CA . ALA A 1 73 ? -7.465 -4.497 -9.525 1.00 81.12 73 ALA A CA 1
ATOM 583 C C . ALA A 1 73 ? -6.212 -5.036 -10.240 1.00 81.12 73 ALA A C 1
ATOM 585 O O . ALA A 1 73 ? -5.896 -4.584 -11.328 1.00 81.12 73 ALA A O 1
ATOM 586 N N . MET A 1 74 ? -5.489 -5.989 -9.644 1.00 77.56 74 MET A N 1
ATOM 587 C CA . MET A 1 74 ? -4.323 -6.629 -10.273 1.00 77.56 74 MET A CA 1
ATOM 588 C C . MET A 1 74 ? -4.705 -7.694 -11.308 1.00 77.56 74 MET A C 1
ATOM 590 O O . MET A 1 74 ? -3.935 -7.937 -12.229 1.00 77.56 74 MET A O 1
ATOM 594 N N . GLU A 1 75 ? -5.856 -8.344 -11.130 1.00 71.19 75 GLU A N 1
ATOM 595 C CA . GLU A 1 75 ? -6.356 -9.432 -11.988 1.00 71.19 75 GLU A CA 1
ATOM 596 C C . GLU A 1 75 ? -7.460 -8.968 -12.961 1.00 71.19 75 GLU A C 1
ATOM 598 O O . GLU A 1 75 ? -8.023 -9.793 -13.680 1.00 71.19 75 GLU A O 1
ATOM 603 N N . GLY A 1 76 ? -7.811 -7.677 -12.944 1.00 57.69 76 GLY A N 1
ATOM 604 C CA . GLY A 1 76 ? -8.830 -7.061 -13.802 1.00 57.69 76 GLY A CA 1
ATOM 605 C C . GLY A 1 76 ? -8.215 -6.137 -14.835 1.00 57.69 76 GLY A C 1
ATOM 606 O O . GLY A 1 76 ? -8.717 -6.148 -15.979 1.00 57.69 76 GLY A O 1
#

Secondary structure (DSSP, 8-state):
------------S----------EE-HHHHHHHTT--HHHHHHHHH-TTS-PPPPEEEETTEEEEEHHHHHHHH--

Foldseek 3Di:
DDDDDPPPPDPDDDPPDDDPPQDKDDLVRVCVVVVHDSVVVVCLQPDPPHQFDNWDDPDPPDTIGRPVSRCVRVVD

pLDDT: mean 70.69, std 16.3, range [37.66, 88.38]

Radius of gyration: 15.59 Å; chains: 1; bounding box: 43×36×35 Å

Sequence (76 aa):
MKAKNDFSQTHGAAIDTTRAVVEWVSDIQLAQRYSVSRATIWRWTNGDEHPLPKPQKIGKNCTRWQLSKVIAAMEG